Protein AF-A0A958JUZ9-F1 (afdb_monomer_lite)

Foldseek 3Di:
DPDDDDDDDDDDDDDDPPDDPVRDDDDDDDDPDDPPPPVVVVDDPVNLVVPAAQPCVVVPPDGHDDDDDDDD

Sequence (72 aa):
DGTTVSLRKPKLRIRIPRLRPSEIASSIRMTPGIVGPGLLESIPEETILNWSDPEDSDGNGISGRPQYVFGS

Structure (mmCIF, N/CA/C/O backbone):
data_AF-A0A958JUZ9-F1
#
_entry.id   AF-A0A958JUZ9-F1
#
loop_
_atom_site.group_PDB
_atom_site.id
_atom_site.type_symbol
_atom_site.label_atom_id
_atom_site.label_alt_id
_atom_site.label_comp_id
_atom_site.label_asym_id
_atom_site.label_entity_id
_atom_site.label_seq_id
_atom_site.pdbx_PDB_ins_code
_atom_site.Cartn_x
_atom_site.Cartn_y
_atom_site.Cartn_z
_atom_site.occupancy
_atom_site.B_iso_or_equiv
_atom_site.auth_seq_id
_atom_site.auth_comp_id
_atom_site.auth_asym_id
_atom_site.auth_atom_id
_atom_site.pdbx_PDB_model_num
ATOM 1 N N . ASP A 1 1 ? -17.991 -3.402 -13.981 1.00 60.31 1 ASP A N 1
ATOM 2 C CA . ASP A 1 1 ? -17.732 -2.228 -14.848 1.00 60.31 1 ASP A CA 1
ATOM 3 C C . ASP A 1 1 ? -16.974 -2.546 -16.148 1.00 60.31 1 ASP A C 1
ATOM 5 O O . ASP A 1 1 ? -16.894 -1.673 -16.999 1.00 60.31 1 ASP A O 1
ATOM 9 N N . GLY A 1 2 ? -16.547 -3.794 -16.416 1.00 74.50 2 GLY A N 1
ATOM 10 C CA . GLY A 1 2 ? -16.129 -4.201 -17.777 1.00 74.50 2 GLY A CA 1
ATOM 11 C C . GLY A 1 2 ? -14.853 -3.515 -18.285 1.00 74.50 2 GLY A C 1
ATOM 12 O O . GLY A 1 2 ? -14.585 -3.477 -19.486 1.00 74.50 2 GLY A O 1
ATOM 13 N N . THR A 1 3 ? -14.071 -2.954 -17.370 1.00 70.69 3 THR A N 1
ATOM 14 C CA . THR A 1 3 ? -12.913 -2.113 -17.649 1.00 70.69 3 THR A CA 1
ATOM 15 C C . THR A 1 3 ? -11.789 -2.952 -18.248 1.00 70.69 3 THR A C 1
ATOM 17 O O . THR A 1 3 ? -11.270 -3.876 -17.625 1.00 70.69 3 THR A O 1
ATOM 20 N N . THR A 1 4 ? -11.401 -2.634 -19.483 1.00 72.50 4 THR A N 1
ATOM 21 C CA . THR A 1 4 ? -10.276 -3.297 -20.147 1.00 72.50 4 THR A CA 1
ATOM 22 C C . THR A 1 4 ? -8.982 -2.593 -19.758 1.00 72.50 4 THR A C 1
ATOM 24 O O . THR A 1 4 ? -8.793 -1.416 -20.065 1.00 72.50 4 THR A O 1
ATOM 27 N N . VAL A 1 5 ? -8.080 -3.313 -19.092 1.00 73.31 5 VAL A N 1
ATOM 28 C CA . VAL A 1 5 ? -6.749 -2.816 -18.721 1.00 73.31 5 VAL A CA 1
ATOM 29 C C . VAL A 1 5 ? -5.676 -3.430 -19.613 1.00 73.31 5 VAL A C 1
ATOM 31 O O . VAL A 1 5 ? -5.633 -4.638 -19.833 1.00 73.31 5 VAL A O 1
ATOM 34 N N . SER A 1 6 ? -4.778 -2.588 -20.120 1.00 77.38 6 SER A N 1
ATOM 35 C CA . SER A 1 6 ? -3.645 -3.022 -20.940 1.00 77.38 6 SER A CA 1
ATOM 36 C C . SER A 1 6 ? -2.406 -3.231 -20.076 1.00 77.38 6 SER A C 1
ATOM 38 O O . SER A 1 6 ? -1.967 -2.324 -19.366 1.00 77.38 6 SER A O 1
ATOM 40 N N . LEU A 1 7 ? -1.803 -4.417 -20.166 1.00 77.25 7 LEU A N 1
ATOM 41 C CA . LEU A 1 7 ? -0.566 -4.723 -19.450 1.00 77.25 7 LEU A CA 1
ATOM 42 C C . LEU A 1 7 ? 0.618 -3.948 -20.038 1.00 77.25 7 LEU A C 1
ATOM 44 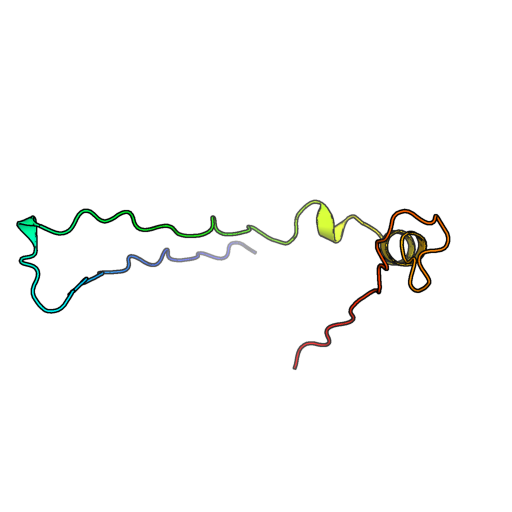O O . LEU A 1 7 ? 0.843 -3.932 -21.252 1.00 77.25 7 LEU A O 1
ATOM 48 N N . ARG A 1 8 ? 1.429 -3.350 -19.161 1.00 76.31 8 ARG A N 1
ATOM 49 C CA . ARG A 1 8 ? 2.690 -2.715 -19.557 1.00 76.31 8 ARG A CA 1
ATOM 50 C C . ARG A 1 8 ? 3.722 -3.793 -19.898 1.00 76.31 8 ARG A C 1
ATOM 52 O O . ARG A 1 8 ? 3.931 -4.721 -19.124 1.00 76.31 8 ARG A O 1
ATOM 59 N N . LYS A 1 9 ? 4.406 -3.637 -21.035 1.00 76.25 9 LYS A N 1
ATOM 60 C CA . LYS A 1 9 ? 5.546 -4.474 -21.448 1.00 76.25 9 LYS A CA 1
ATOM 61 C C . LYS A 1 9 ? 6.833 -3.643 -21.411 1.00 76.25 9 LYS A C 1
ATOM 63 O O . LYS A 1 9 ? 7.184 -3.032 -22.423 1.00 76.25 9 LYS A O 1
ATOM 68 N N . PRO A 1 10 ? 7.510 -3.543 -20.254 1.00 78.19 10 PRO A N 1
ATOM 69 C CA . PRO A 1 10 ? 8.698 -2.709 -20.136 1.00 78.19 10 PRO A CA 1
ATOM 70 C C . PRO A 1 10 ? 9.861 -3.285 -20.954 1.00 78.19 10 PRO A C 1
ATOM 72 O O . PRO A 1 10 ? 10.149 -4.479 -20.898 1.00 78.19 10 PRO A O 1
ATOM 75 N N . LYS A 1 11 ? 10.560 -2.418 -21.694 1.00 85.69 11 LYS A N 1
ATOM 76 C CA . LYS A 1 11 ? 11.851 -2.732 -22.319 1.00 85.69 11 LYS A CA 1
ATOM 77 C C . LYS A 1 11 ? 12.959 -2.208 -21.413 1.00 85.69 11 LYS A C 1
ATOM 79 O O . LYS A 1 11 ? 13.153 -1.000 -21.314 1.00 85.69 11 LYS A O 1
ATOM 84 N N . LEU A 1 12 ? 13.660 -3.109 -20.734 1.00 82.62 12 LEU A N 1
ATOM 85 C CA . LEU A 1 12 ? 14.704 -2.755 -19.774 1.00 82.62 12 LEU A CA 1
ATOM 86 C C . LEU A 1 12 ? 16.088 -2.821 -20.423 1.00 82.62 12 LEU A C 1
ATOM 88 O O . LEU A 1 12 ? 16.367 -3.695 -21.241 1.00 82.62 12 LEU A O 1
ATOM 92 N N . ARG A 1 13 ? 16.968 -1.895 -20.034 1.00 86.69 13 ARG A N 1
ATOM 93 C CA . ARG A 1 13 ? 18.380 -1.885 -20.429 1.00 86.69 13 ARG A CA 1
ATOM 94 C C . ARG A 1 13 ? 19.237 -1.627 -19.198 1.00 86.69 13 ARG A C 1
ATOM 96 O O . ARG A 1 13 ? 19.218 -0.523 -18.663 1.00 86.69 13 ARG A O 1
ATOM 103 N N . ILE A 1 14 ? 19.993 -2.635 -18.781 1.00 86.81 14 ILE A N 1
ATOM 104 C CA . ILE A 1 14 ? 20.882 -2.570 -17.618 1.00 86.81 14 ILE A CA 1
ATOM 105 C C . ILE A 1 14 ? 22.296 -2.242 -18.110 1.00 86.81 14 ILE A C 1
ATOM 107 O O . ILE A 1 14 ? 22.773 -2.837 -19.075 1.00 86.81 14 ILE A O 1
ATOM 111 N N . ARG A 1 15 ? 22.958 -1.270 -17.476 1.00 91.38 15 ARG A N 1
ATOM 112 C CA . ARG A 1 15 ? 24.362 -0.922 -17.736 1.00 91.38 15 ARG A CA 1
ATOM 113 C C . ARG A 1 15 ? 25.082 -0.763 -16.408 1.00 91.38 15 ARG A C 1
ATOM 115 O O . ARG A 1 15 ? 24.677 0.065 -15.599 1.00 91.38 15 ARG A O 1
ATOM 122 N N . ILE A 1 16 ? 26.151 -1.525 -16.219 1.00 89.62 16 ILE A N 1
ATOM 123 C CA . ILE A 1 16 ? 27.040 -1.400 -15.066 1.00 89.62 16 ILE A CA 1
ATOM 124 C C . ILE A 1 16 ? 28.397 -0.935 -15.602 1.00 89.62 16 ILE A C 1
ATOM 126 O O . ILE A 1 16 ? 28.956 -1.608 -16.472 1.00 89.62 16 ILE A O 1
ATOM 130 N N . PRO A 1 17 ? 28.927 0.219 -15.155 1.00 93.50 17 PRO A N 1
ATOM 131 C CA . PRO A 1 17 ? 30.246 0.671 -15.575 1.00 93.50 17 PRO A CA 1
ATOM 132 C C . PRO A 1 17 ? 31.299 -0.407 -15.311 1.00 93.50 17 PRO A C 1
ATOM 134 O O . PRO A 1 17 ? 31.299 -1.016 -14.247 1.00 93.50 17 PRO A O 1
ATOM 137 N N . ARG A 1 18 ? 32.220 -0.596 -16.264 1.00 93.12 18 ARG A N 1
ATOM 138 C CA . ARG A 1 18 ? 33.324 -1.576 -16.210 1.00 93.12 18 ARG A CA 1
ATOM 139 C C . ARG A 1 18 ? 32.938 -3.058 -16.362 1.00 93.12 18 ARG A C 1
ATOM 141 O O . ARG A 1 18 ? 33.848 -3.877 -16.352 1.00 93.12 18 ARG A O 1
ATOM 148 N N . LEU A 1 19 ? 31.664 -3.402 -16.577 1.00 92.06 19 LEU A N 1
ATOM 149 C CA . LEU A 1 19 ? 31.239 -4.766 -16.933 1.00 92.06 19 LEU A CA 1
ATOM 150 C C . LEU A 1 19 ? 30.692 -4.828 -18.363 1.00 92.06 19 LEU A C 1
ATOM 152 O O . LEU A 1 19 ? 29.933 -3.953 -18.796 1.00 92.06 19 LEU A O 1
ATOM 156 N N . ARG A 1 20 ? 31.041 -5.886 -19.098 1.00 91.50 20 ARG A N 1
ATOM 157 C CA . ARG A 1 20 ? 30.408 -6.228 -20.377 1.00 91.50 20 ARG A CA 1
ATOM 158 C C . ARG A 1 20 ? 29.029 -6.850 -20.120 1.00 91.50 20 ARG A C 1
ATOM 160 O O . ARG A 1 20 ? 28.850 -7.528 -19.114 1.00 91.50 20 ARG A O 1
ATOM 167 N N . PRO A 1 21 ? 28.056 -6.714 -21.042 1.00 87.12 21 PRO A N 1
ATOM 168 C CA . PRO A 1 21 ? 26.726 -7.310 -20.874 1.00 87.12 21 PRO A CA 1
ATOM 169 C C . PRO A 1 21 ? 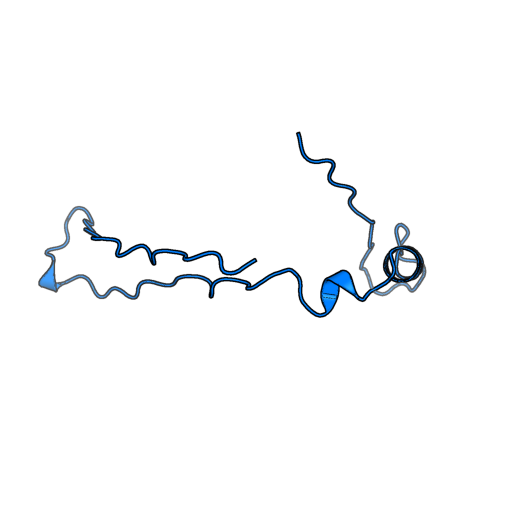26.734 -8.819 -20.591 1.00 87.12 21 PRO A C 1
ATOM 171 O O . PRO A 1 21 ? 25.908 -9.296 -19.825 1.00 87.12 21 PRO A O 1
ATOM 174 N N . SER A 1 22 ? 27.690 -9.558 -21.162 1.00 89.69 22 SER A N 1
ATOM 175 C CA . SER A 1 22 ? 27.865 -10.999 -20.932 1.00 89.69 22 SER A CA 1
ATOM 176 C C . SER A 1 22 ? 28.288 -11.354 -19.502 1.00 89.69 22 SER A C 1
ATOM 178 O O . SER A 1 22 ? 28.181 -12.507 -19.108 1.00 89.69 22 SER A O 1
ATOM 180 N N . GLU A 1 23 ? 28.806 -10.387 -18.744 1.00 92.56 23 GLU A N 1
ATOM 181 C CA . GLU A 1 23 ? 29.280 -10.557 -17.365 1.00 92.56 23 GLU A CA 1
ATOM 182 C C . GLU A 1 23 ? 28.182 -10.212 -16.342 1.00 92.56 23 GLU A C 1
ATOM 184 O O . GLU A 1 23 ? 28.383 -10.359 -15.139 1.00 92.56 23 GLU A O 1
ATOM 189 N N . ILE A 1 24 ? 27.009 -9.754 -16.802 1.00 89.44 24 ILE A N 1
ATOM 190 C CA . ILE A 1 24 ? 25.910 -9.316 -15.939 1.00 89.44 24 ILE A CA 1
ATOM 191 C C . ILE A 1 24 ? 24.868 -10.433 -15.823 1.00 89.44 24 ILE A C 1
ATOM 193 O O . ILE A 1 24 ? 24.044 -10.631 -16.716 1.00 89.44 24 ILE A O 1
ATOM 197 N N . ALA A 1 25 ? 24.839 -11.107 -14.674 1.00 89.00 25 ALA A N 1
ATOM 198 C CA . ALA A 1 25 ? 23.678 -11.888 -14.259 1.00 89.00 25 ALA A CA 1
ATOM 199 C C . ALA A 1 25 ? 22.604 -10.936 -13.706 1.00 89.00 25 ALA A C 1
ATOM 201 O O . ALA A 1 25 ? 22.881 -10.124 -12.823 1.00 89.00 25 ALA A O 1
ATOM 202 N N . SER A 1 26 ? 21.374 -11.008 -14.220 1.00 83.75 26 SER A N 1
ATOM 203 C CA . SER A 1 26 ? 20.278 -10.146 -13.764 1.00 83.75 26 SER A CA 1
ATOM 204 C C . SER A 1 26 ? 18.975 -10.921 -13.592 1.00 83.75 26 SER A C 1
ATOM 206 O O . SER A 1 26 ? 18.668 -11.827 -14.360 1.00 83.75 26 SER A O 1
ATOM 208 N N . SER A 1 27 ? 18.210 -10.547 -12.565 1.00 84.94 27 SER A N 1
ATOM 209 C CA . SER A 1 27 ? 16.874 -11.068 -12.283 1.00 84.94 27 SER A CA 1
ATOM 210 C C . SER A 1 27 ? 15.969 -9.892 -11.957 1.00 84.94 27 SER A C 1
ATOM 212 O O . SER A 1 27 ? 16.085 -9.286 -10.891 1.00 84.94 27 SER A O 1
ATOM 214 N N . ILE A 1 28 ? 15.067 -9.557 -12.873 1.00 83.25 28 ILE A N 1
ATOM 215 C CA . ILE A 1 28 ? 14.078 -8.505 -12.641 1.00 83.25 28 ILE A CA 1
ATOM 216 C C . ILE A 1 28 ? 13.063 -9.034 -11.630 1.00 83.25 28 ILE A C 1
ATOM 218 O O . ILE A 1 28 ? 12.514 -10.119 -11.809 1.00 83.25 28 ILE A O 1
ATOM 222 N N . ARG A 1 29 ? 12.815 -8.271 -10.567 1.00 85.50 29 ARG A N 1
ATOM 223 C CA . ARG A 1 29 ? 11.740 -8.543 -9.611 1.00 85.50 29 ARG A CA 1
ATOM 224 C C . ARG A 1 29 ? 10.690 -7.462 -9.781 1.00 85.50 29 ARG A C 1
ATOM 226 O O . ARG A 1 29 ? 11.023 -6.282 -9.837 1.00 85.50 29 ARG A O 1
ATOM 233 N N . MET A 1 30 ? 9.439 -7.874 -9.875 1.00 78.44 30 MET A N 1
ATOM 234 C CA . MET A 1 30 ? 8.300 -6.973 -9.880 1.00 78.44 30 MET A CA 1
ATOM 235 C C . MET A 1 30 ? 7.324 -7.502 -8.845 1.00 78.44 30 MET A C 1
ATOM 237 O O . MET A 1 30 ? 7.052 -8.703 -8.825 1.00 78.44 30 MET A O 1
ATOM 241 N N . THR A 1 31 ? 6.839 -6.627 -7.968 1.00 78.75 31 THR A N 1
ATOM 242 C CA . THR A 1 31 ? 5.774 -6.999 -7.040 1.00 78.75 31 THR A CA 1
ATOM 243 C C . THR A 1 31 ? 4.564 -7.435 -7.866 1.00 78.75 31 THR A C 1
ATOM 245 O O . THR A 1 31 ? 4.231 -6.747 -8.839 1.00 78.75 31 THR A O 1
ATOM 248 N N . PRO A 1 32 ? 3.919 -8.567 -7.535 1.00 74.62 32 PRO A N 1
ATOM 249 C CA . PRO A 1 32 ? 2.656 -8.931 -8.154 1.00 74.62 32 PRO A CA 1
ATOM 250 C C . PRO A 1 32 ? 1.677 -7.759 -8.068 1.00 74.62 32 PRO A C 1
ATOM 252 O O . PRO A 1 32 ? 1.621 -7.065 -7.052 1.00 74.62 32 PRO A O 1
ATOM 255 N N . GLY A 1 33 ? 0.920 -7.521 -9.138 1.00 69.62 33 GLY A N 1
ATOM 256 C CA . GLY A 1 33 ? -0.152 -6.535 -9.090 1.00 69.62 33 GLY A CA 1
ATOM 257 C C . GLY A 1 33 ? -1.164 -6.954 -8.028 1.00 69.62 33 GLY A C 1
ATOM 258 O O . GLY A 1 33 ? -1.717 -8.048 -8.113 1.00 69.62 33 GLY A O 1
ATOM 259 N N . ILE A 1 34 ? -1.385 -6.102 -7.030 1.00 69.56 34 ILE A N 1
ATOM 260 C CA . ILE A 1 34 ? -2.452 -6.304 -6.054 1.00 69.56 34 ILE A CA 1
ATOM 261 C C . ILE A 1 34 ? -3.772 -5.969 -6.760 1.00 69.56 34 ILE A C 1
ATOM 263 O O . ILE A 1 34 ? -3.992 -4.829 -7.169 1.00 69.56 34 ILE A O 1
ATOM 267 N N . VAL A 1 35 ? -4.629 -6.972 -6.968 1.00 66.12 35 VAL A N 1
ATOM 268 C CA . VAL A 1 35 ? -5.970 -6.786 -7.542 1.00 66.12 35 VAL A CA 1
ATOM 269 C C . VAL A 1 35 ? -6.913 -6.376 -6.411 1.00 66.12 35 VAL A C 1
ATOM 271 O O . VAL A 1 35 ? -7.535 -7.226 -5.785 1.00 66.12 35 VAL A O 1
ATOM 274 N N . GLY A 1 36 ? -6.973 -5.072 -6.132 1.00 66.62 36 GLY A N 1
ATOM 275 C CA . GLY A 1 36 ? -7.778 -4.507 -5.043 1.00 66.62 36 GLY A CA 1
ATOM 276 C C . GLY A 1 36 ? -7.285 -4.903 -3.637 1.00 66.62 36 GLY A C 1
ATOM 277 O O . GLY A 1 36 ? -6.492 -5.828 -3.481 1.00 66.62 36 GLY A O 1
ATOM 278 N N . PRO A 1 37 ? -7.729 -4.210 -2.583 1.00 65.75 37 PRO A N 1
ATOM 279 C CA . PRO A 1 37 ? -7.292 -4.477 -1.205 1.00 65.75 37 PRO A CA 1
ATOM 280 C C . PRO A 1 37 ? -7.778 -5.823 -0.637 1.00 65.75 37 PRO A C 1
ATOM 282 O O . PRO A 1 37 ? -7.290 -6.261 0.405 1.00 65.75 37 PRO A O 1
ATOM 285 N N . GLY A 1 38 ? -8.681 -6.526 -1.326 1.00 68.31 38 GLY A N 1
ATOM 286 C CA . GLY A 1 38 ? -9.071 -7.894 -0.986 1.00 68.31 38 GLY A CA 1
ATOM 287 C C . GLY A 1 38 ? -9.570 -8.025 0.457 1.00 68.31 38 GLY A C 1
ATOM 288 O O . GLY A 1 38 ? -10.361 -7.215 0.9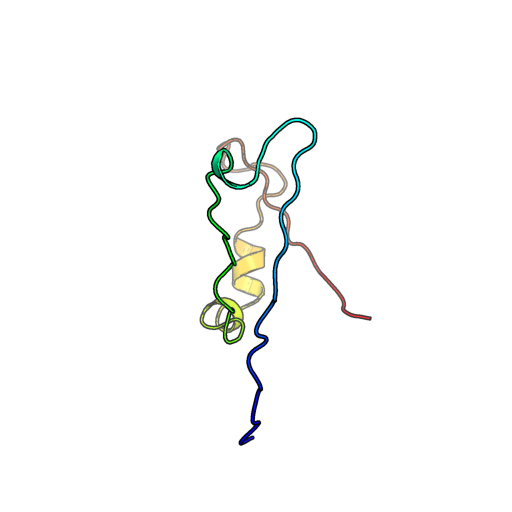25 1.00 68.31 38 GLY A O 1
ATOM 289 N N . LEU A 1 39 ? -9.086 -9.042 1.178 1.00 67.12 39 LEU A N 1
ATOM 290 C CA . LEU A 1 39 ? -9.456 -9.324 2.575 1.00 67.12 39 LEU A CA 1
ATOM 291 C C . LEU A 1 39 ? -9.199 -8.149 3.536 1.00 67.12 39 LEU A C 1
ATOM 293 O O . LEU A 1 39 ? -9.877 -8.060 4.553 1.00 67.12 39 LEU A O 1
ATOM 297 N N . LEU A 1 40 ? -8.267 -7.241 3.232 1.00 72.56 40 LEU A N 1
ATOM 298 C CA . LEU A 1 40 ? -7.948 -6.119 4.121 1.00 72.56 40 LEU A CA 1
ATOM 299 C C . LEU A 1 40 ? -9.068 -5.072 4.174 1.00 72.56 40 LEU A C 1
ATOM 301 O O . LEU A 1 40 ? -9.296 -4.505 5.233 1.00 72.56 40 LEU A O 1
ATOM 305 N N . GLU A 1 41 ? -9.810 -4.865 3.081 1.00 73.56 41 GLU A N 1
ATOM 306 C CA . GLU A 1 41 ? -10.986 -3.974 3.069 1.00 73.56 41 GLU A CA 1
ATOM 307 C C . GLU A 1 41 ? -12.158 -4.535 3.888 1.00 73.56 41 GLU A C 1
ATOM 309 O O . GLU A 1 41 ? -13.044 -3.792 4.297 1.00 73.56 41 GLU A O 1
ATOM 314 N N . SER A 1 42 ? -12.169 -5.851 4.133 1.00 80.31 42 SER A N 1
ATOM 315 C CA . SER A 1 42 ? -13.203 -6.501 4.945 1.00 80.31 42 SER A CA 1
ATOM 316 C C . SER A 1 42 ? -12.975 -6.357 6.449 1.00 80.31 42 SER A C 1
ATOM 318 O O . SER A 1 42 ? -13.866 -6.687 7.228 1.00 80.31 42 SER A O 1
ATOM 320 N N . ILE A 1 43 ? -11.795 -5.880 6.861 1.00 83.75 43 ILE A N 1
ATOM 321 C CA . ILE A 1 43 ? -11.464 -5.670 8.268 1.00 83.75 43 ILE A CA 1
ATOM 322 C C . ILE A 1 43 ? -12.038 -4.315 8.704 1.00 83.75 43 ILE A C 1
ATOM 324 O O . ILE A 1 43 ? -11.635 -3.288 8.153 1.00 83.75 43 ILE A O 1
ATOM 328 N N . PRO A 1 44 ? -12.946 -4.277 9.697 1.00 89.38 44 PRO A N 1
ATOM 329 C CA . PRO A 1 44 ? -13.456 -3.022 10.232 1.00 89.38 44 PRO A CA 1
ATOM 330 C C . PRO A 1 44 ? -12.337 -2.175 10.845 1.00 89.38 44 PRO A C 1
ATOM 332 O O . PRO A 1 44 ? -11.450 -2.699 11.518 1.00 89.38 44 PRO A O 1
ATOM 335 N N . GLU A 1 45 ? -12.417 -0.854 10.694 1.00 89.25 45 GLU A N 1
ATOM 336 C CA . GLU A 1 45 ? -11.456 0.087 11.287 1.00 89.25 45 GLU A CA 1
ATOM 337 C C . GLU A 1 45 ? -11.313 -0.106 12.804 1.00 89.25 45 GLU A C 1
ATOM 339 O O . GLU A 1 45 ? -10.201 -0.162 13.322 1.00 89.25 45 GLU A O 1
ATOM 344 N N . GLU A 1 46 ? -12.429 -0.316 13.508 1.00 92.25 46 GLU A N 1
ATOM 345 C CA . GLU A 1 46 ? -12.456 -0.616 14.946 1.00 92.25 46 GLU A CA 1
ATOM 346 C C . GLU A 1 46 ? -11.567 -1.809 15.327 1.00 92.25 46 GLU A C 1
ATOM 348 O O . GLU A 1 46 ? -10.963 -1.818 16.397 1.00 92.25 46 GLU A O 1
ATOM 353 N N . THR A 1 47 ? -11.427 -2.795 14.436 1.00 90.44 47 THR A N 1
ATOM 354 C CA . THR A 1 47 ? -10.563 -3.955 14.676 1.00 90.44 47 THR A CA 1
ATOM 355 C C . THR A 1 47 ? -9.095 -3.543 14.670 1.00 90.44 47 THR A C 1
ATOM 357 O O . THR A 1 47 ? -8.335 -3.982 15.527 1.00 90.44 47 THR A O 1
ATOM 360 N N . ILE A 1 48 ? -8.702 -2.655 13.753 1.00 88.50 48 ILE A N 1
ATOM 361 C CA . ILE A 1 48 ? -7.335 -2.124 13.671 1.00 88.50 48 ILE A CA 1
ATOM 362 C C . ILE A 1 48 ? -7.030 -1.264 14.903 1.00 88.50 48 ILE A C 1
ATOM 364 O O . ILE A 1 48 ? -5.948 -1.375 15.479 1.00 88.50 48 ILE A O 1
ATOM 368 N N . LEU A 1 49 ? -7.985 -0.436 15.337 1.00 92.56 49 LEU A N 1
ATOM 369 C CA . LEU A 1 49 ? -7.823 0.423 16.514 1.00 92.56 49 LEU A CA 1
ATOM 370 C C . LEU A 1 49 ? -7.688 -0.380 17.810 1.00 92.56 49 LEU A C 1
ATOM 372 O O . LEU A 1 49 ? -6.873 -0.024 18.656 1.00 92.56 49 LEU A O 1
ATOM 376 N N . ASN A 1 50 ? -8.417 -1.490 17.941 1.00 92.44 50 ASN A N 1
ATOM 377 C CA . ASN A 1 50 ? -8.322 -2.374 19.105 1.00 92.44 50 ASN A CA 1
ATOM 378 C C . ASN A 1 50 ? -6.959 -3.072 19.240 1.00 92.44 50 ASN A C 1
ATOM 380 O O . ASN A 1 50 ? -6.625 -3.537 20.326 1.00 92.44 50 ASN A O 1
ATOM 384 N N . TRP A 1 51 ? -6.173 -3.161 18.164 1.00 89.94 51 TRP A N 1
ATOM 385 C CA . TRP A 1 51 ? -4.803 -3.692 18.193 1.00 89.94 51 TRP A CA 1
ATOM 386 C C . TRP A 1 51 ? -3.738 -2.611 18.397 1.00 89.94 51 TRP A C 1
ATOM 388 O O . TRP A 1 51 ? -2.544 -2.898 18.336 1.00 89.94 51 TRP A O 1
ATOM 398 N N . SER A 1 52 ? -4.147 -1.360 18.610 1.00 93.44 52 SER A N 1
ATOM 399 C CA . SER A 1 52 ? -3.224 -0.281 18.932 1.00 93.44 52 SER A CA 1
ATOM 400 C C . SER A 1 52 ? -2.629 -0.502 20.321 1.00 93.44 52 SER A C 1
ATOM 402 O O . SER A 1 52 ? -3.352 -0.503 21.311 1.00 93.44 52 SER A O 1
ATOM 404 N N . ASP A 1 53 ? -1.304 -0.578 20.394 1.00 95.44 53 ASP A N 1
ATOM 405 C CA . ASP A 1 53 ? -0.559 -0.574 21.652 1.00 95.44 53 ASP A CA 1
ATOM 406 C C . ASP A 1 53 ? 0.544 0.490 21.594 1.00 95.44 53 ASP A C 1
ATOM 408 O O . ASP A 1 53 ? 1.704 0.190 21.317 1.00 95.44 53 ASP A O 1
ATOM 412 N N . PRO A 1 54 ? 0.198 1.776 21.754 1.00 94.88 54 PRO A N 1
ATOM 413 C CA . PRO A 1 54 ? 1.163 2.856 21.593 1.00 94.88 54 PRO A CA 1
ATOM 414 C C . PRO A 1 54 ? 2.200 2.899 22.722 1.00 94.88 54 PRO A C 1
ATOM 416 O O . PRO A 1 54 ? 3.274 3.464 22.513 1.00 94.88 54 PRO A O 1
ATOM 419 N N . GLU A 1 55 ? 1.896 2.295 23.871 1.00 96.19 55 GLU A N 1
ATOM 420 C CA . GLU A 1 55 ? 2.709 2.350 25.088 1.00 96.19 55 GLU A CA 1
ATOM 421 C C . GLU A 1 55 ? 3.399 1.015 25.419 1.00 96.19 55 GLU A C 1
ATOM 423 O O . GLU A 1 55 ? 4.008 0.917 26.479 1.00 96.19 55 GLU A O 1
ATOM 428 N N . ASP A 1 56 ? 3.343 0.018 24.520 1.00 94.88 56 ASP A N 1
ATOM 429 C CA . ASP A 1 56 ? 3.918 -1.326 24.744 1.00 94.88 56 ASP A CA 1
ATOM 430 C C . ASP A 1 56 ? 3.419 -1.936 26.071 1.00 94.88 56 ASP A C 1
ATOM 432 O O . ASP A 1 56 ? 4.175 -2.380 26.937 1.00 94.88 56 ASP A O 1
ATOM 436 N N . SER A 1 57 ? 2.100 -1.879 26.258 1.00 95.69 57 SER A N 1
ATOM 437 C CA . SER A 1 57 ? 1.393 -2.253 27.485 1.00 95.69 57 SER A CA 1
ATOM 438 C C . SER A 1 57 ? 1.495 -3.747 27.779 1.00 95.69 57 SER A C 1
ATOM 440 O O . SER A 1 57 ? 1.337 -4.160 28.931 1.00 95.69 57 SER A O 1
ATOM 442 N N . ASP A 1 58 ? 1.732 -4.562 26.750 1.00 93.62 58 ASP A N 1
ATOM 443 C CA . ASP A 1 58 ? 1.947 -6.000 26.892 1.00 93.62 58 ASP A CA 1
ATOM 444 C C . ASP A 1 58 ? 3.428 -6.383 27.111 1.00 93.62 58 ASP A C 1
ATOM 446 O O . ASP A 1 58 ? 3.720 -7.539 27.432 1.00 93.62 58 ASP A O 1
ATOM 450 N N . GLY A 1 59 ? 4.349 -5.414 27.020 1.00 95.62 59 GLY A N 1
ATOM 451 C CA . GLY A 1 59 ? 5.774 -5.574 27.307 1.00 95.62 59 GLY A CA 1
ATOM 452 C C . GLY A 1 59 ? 6.520 -6.455 26.306 1.00 95.62 59 GLY A C 1
ATOM 453 O O . GLY A 1 59 ? 7.542 -7.056 26.662 1.00 95.62 59 GLY A O 1
ATOM 454 N N . ASN A 1 60 ? 6.012 -6.578 25.078 1.00 95.31 60 ASN A N 1
ATOM 455 C CA . ASN A 1 60 ? 6.639 -7.378 24.030 1.00 95.31 60 ASN A CA 1
ATOM 456 C C . ASN A 1 60 ? 7.757 -6.615 23.276 1.00 95.31 60 ASN A C 1
ATOM 458 O O . ASN A 1 60 ? 8.492 -7.224 22.488 1.00 95.31 60 ASN A O 1
ATOM 462 N N . GLY A 1 61 ? 7.921 -5.314 23.542 1.00 96.44 61 GLY A N 1
ATOM 463 C CA . GLY A 1 61 ? 8.920 -4.446 22.916 1.00 96.44 61 GLY A CA 1
ATOM 464 C C . GLY A 1 61 ? 8.449 -3.785 21.616 1.00 96.44 61 GLY A C 1
ATOM 465 O O . GLY A 1 61 ? 9.285 -3.253 20.875 1.00 96.44 61 GLY A O 1
ATOM 466 N N . ILE A 1 62 ? 7.152 -3.836 21.295 1.00 93.44 62 ILE A N 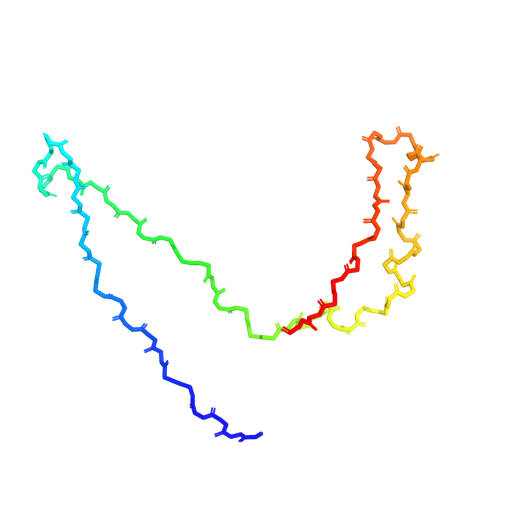1
ATOM 467 C CA . ILE A 1 62 ? 6.567 -3.347 20.040 1.00 93.44 62 ILE A CA 1
ATOM 468 C C . ILE A 1 62 ? 5.433 -2.372 20.349 1.00 93.44 62 ILE A C 1
ATOM 470 O O . ILE A 1 62 ? 4.363 -2.758 20.801 1.00 93.44 62 ILE A O 1
ATOM 474 N N . SER A 1 63 ? 5.614 -1.106 19.967 1.00 95.00 63 SER A N 1
ATOM 475 C CA . SER A 1 63 ? 4.542 -0.110 20.047 1.00 95.00 63 SER A CA 1
ATOM 476 C C . SER A 1 63 ? 3.833 0.091 18.704 1.00 95.00 63 SER A C 1
ATOM 478 O O . SER A 1 63 ? 4.406 0.663 17.767 1.00 95.00 63 SER A O 1
ATOM 480 N N . GLY A 1 64 ? 2.570 -0.326 18.608 1.00 93.75 64 GLY A N 1
ATOM 481 C CA . GLY A 1 64 ? 1.721 -0.150 17.425 1.00 93.75 64 GLY A CA 1
ATOM 482 C C . GLY A 1 64 ? 0.932 1.165 17.447 1.00 93.75 64 GLY A C 1
ATOM 483 O O . GLY A 1 64 ? 0.279 1.479 18.438 1.00 93.75 64 GLY A O 1
ATOM 484 N N . ARG A 1 65 ? 0.959 1.935 16.346 1.00 94.44 65 ARG A N 1
ATOM 485 C CA . ARG A 1 65 ? 0.193 3.189 16.184 1.00 94.44 65 ARG A CA 1
ATOM 486 C C . ARG A 1 65 ? -0.574 3.195 14.853 1.00 94.44 65 ARG A C 1
ATOM 488 O O . ARG A 1 65 ? 0.069 3.042 13.811 1.00 94.44 65 ARG A O 1
ATOM 495 N N . PRO A 1 66 ? -1.905 3.393 14.852 1.00 92.06 66 PRO A N 1
ATOM 496 C CA . PRO A 1 66 ? -2.681 3.542 13.624 1.00 92.06 66 PRO A CA 1
ATOM 497 C C . PRO A 1 66 ? -2.201 4.735 12.788 1.00 92.06 66 PRO A C 1
ATOM 499 O O . PRO A 1 66 ? -1.981 5.825 13.318 1.00 92.06 66 PRO A O 1
ATOM 502 N N . GLN A 1 67 ? -2.067 4.538 11.474 1.00 89.94 67 GLN A N 1
ATOM 503 C CA . GLN A 1 67 ? -1.715 5.590 10.520 1.00 89.94 67 GLN A CA 1
ATOM 504 C C . GLN A 1 67 ? -2.924 5.926 9.649 1.00 89.94 67 GLN A C 1
ATOM 506 O O . GLN A 1 67 ? -3.389 5.095 8.871 1.00 89.94 67 GLN A O 1
ATOM 511 N N . TYR A 1 68 ? -3.370 7.177 9.714 1.00 88.00 68 TYR A N 1
ATOM 512 C CA . TYR A 1 68 ? -4.400 7.703 8.824 1.00 88.00 68 TYR A CA 1
ATOM 513 C C . TYR A 1 68 ? -3.744 8.341 7.598 1.00 88.00 68 TYR A C 1
ATOM 515 O O . TYR A 1 68 ? -2.798 9.126 7.723 1.00 88.00 68 TYR A O 1
ATOM 523 N N . VAL A 1 69 ? -4.227 7.998 6.404 1.00 83.44 69 VAL A N 1
ATOM 524 C CA . VAL A 1 69 ? -3.766 8.576 5.136 1.00 83.44 69 VAL A CA 1
ATOM 525 C C . VAL A 1 69 ? -4.978 9.140 4.407 1.00 83.44 69 VAL A C 1
ATOM 527 O O . VAL A 1 69 ? -5.846 8.394 3.967 1.00 83.44 69 VAL A O 1
ATOM 530 N N . PHE A 1 70 ? -5.033 10.462 4.274 1.00 80.00 70 PHE A N 1
ATOM 531 C CA . PHE A 1 70 ? -6.044 11.142 3.471 1.00 80.00 70 PHE A CA 1
ATOM 532 C C . PHE A 1 70 ? -5.462 11.379 2.073 1.00 80.00 70 PHE A C 1
ATOM 534 O O . PHE A 1 70 ? -4.388 11.967 1.946 1.00 80.00 70 PHE A O 1
ATOM 541 N N . GLY A 1 71 ? -6.123 10.877 1.029 1.00 69.88 71 GLY A N 1
ATOM 542 C CA . GLY A 1 71 ? -5.706 11.116 -0.354 1.00 69.88 71 GLY A CA 1
ATOM 543 C C . GLY A 1 71 ? -6.079 12.531 -0.807 1.00 69.88 71 GLY A C 1
ATOM 544 O O . GLY A 1 71 ? -7.211 12.954 -0.578 1.00 69.88 71 GLY A O 1
ATO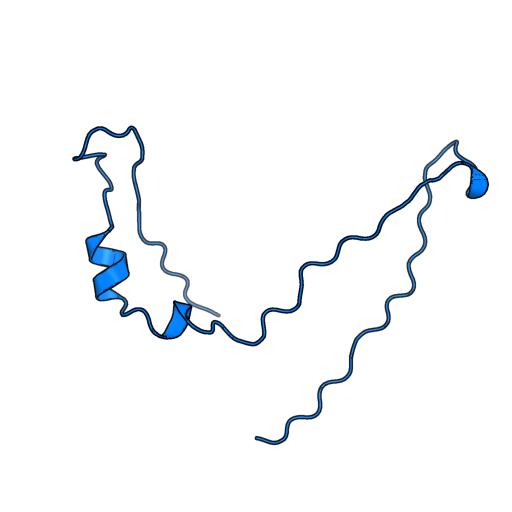M 545 N N . SER A 1 72 ? -5.142 13.243 -1.440 1.00 46.06 72 SER A N 1
ATOM 546 C CA . SER A 1 72 ? -5.378 14.484 -2.201 1.00 46.06 72 SER A CA 1
ATOM 547 C C . SER A 1 72 ? -5.463 14.203 -3.693 1.00 46.06 72 SER A C 1
ATOM 549 O O . SER A 1 72 ? -4.564 13.460 -4.157 1.00 46.06 72 SER A O 1
#

Radius of gyration: 21.86 Å; chains: 1; bounding box: 51×26×50 Å

Secondary structure (DSSP, 8-state):
-----PPP--------TT--GGG-------PPP--S-GGGGGS-HHHHHHT--TT-TT-SS-----------

pLDDT: mean 83.7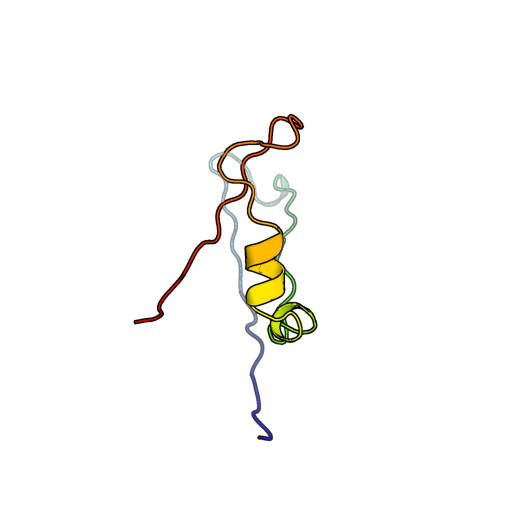8, std 10.54, range [46.06, 96.44]